Protein AF-A0A520E5E8-F1 (afdb_monomer_lite)

Foldseek 3Di:
DQDDQDDLVVVCVVCVVVVHDDDPVNSVPVSVVSSVVSVVVRVVVVCCVPPPDDDDDDFDWAQDDCVRCVPVPDRIDGDDDDPDDDPQPPHDDDDDD

Sequence (97 aa):
MATIRPDDNAIDTAARHYGITLDQSARLEWPALIDGALGSYDVVDQLYADEATPPTTSREHAVPTANENPLSAWYVTTSIPPTSDGVLTGRRVAIKD

Secondary structure (DSSP, 8-state):
-PPPPPPHHHHHHHHHHTTPPP-HHHHHHHHHHHHHHHHHHHHHHHHIIIIIPPPP-----B---TTT-TTS--S-B--PPPSS-STTTT---PPP-

Structure (mmCIF, N/CA/C/O backbone):
data_AF-A0A520E5E8-F1
#
_entry.id   AF-A0A520E5E8-F1
#
loop_
_atom_site.group_PDB
_atom_site.id
_atom_site.type_symbol
_atom_site.label_atom_id
_atom_site.label_alt_id
_atom_site.label_comp_id
_atom_site.label_asym_id
_atom_site.label_entity_id
_atom_site.label_seq_id
_atom_site.pdbx_PDB_ins_code
_atom_site.Cartn_x
_atom_site.Cartn_y
_atom_site.Cartn_z
_atom_site.occupancy
_atom_site.B_iso_or_equiv
_atom_site.auth_seq_id
_atom_site.auth_comp_id
_atom_site.auth_asym_id
_atom_site.auth_atom_id
_atom_site.pdbx_PDB_model_num
ATOM 1 N N . MET A 1 1 ? 1.344 -5.101 15.639 1.00 70.06 1 MET A N 1
ATOM 2 C CA . MET A 1 1 ? 1.553 -3.631 15.769 1.00 70.06 1 MET A CA 1
ATOM 3 C C . MET A 1 1 ? 0.187 -3.000 16.020 1.00 70.06 1 MET A C 1
ATOM 5 O O . MET A 1 1 ? -0.779 -3.581 15.555 1.00 70.06 1 MET A O 1
ATOM 9 N N . ALA A 1 2 ? 0.071 -1.906 16.780 1.00 90.62 2 ALA A N 1
ATOM 10 C CA . ALA A 1 2 ? -1.242 -1.308 17.050 1.00 90.62 2 ALA A CA 1
ATOM 11 C C . ALA A 1 2 ? -1.644 -0.338 15.927 1.00 90.62 2 ALA A C 1
ATOM 13 O O . ALA A 1 2 ? -0.869 0.558 15.582 1.00 90.62 2 ALA A O 1
ATOM 14 N N . THR A 1 3 ? -2.848 -0.499 15.387 1.00 97.56 3 THR A N 1
ATOM 15 C CA . THR A 1 3 ? -3.478 0.402 14.426 1.00 97.56 3 THR A CA 1
ATOM 16 C C . THR A 1 3 ? -3.653 1.791 15.048 1.00 97.56 3 THR A C 1
ATOM 18 O O . THR A 1 3 ? -3.967 1.937 16.232 1.00 97.56 3 THR A O 1
ATOM 21 N N . ILE A 1 4 ? -3.459 2.849 14.260 1.00 98.25 4 ILE A N 1
ATOM 22 C CA . ILE A 1 4 ? -3.615 4.229 14.741 1.00 98.25 4 ILE A CA 1
ATOM 23 C C . ILE A 1 4 ? -5.084 4.489 15.107 1.00 98.25 4 ILE A C 1
ATOM 25 O O . ILE A 1 4 ? -5.983 4.241 14.305 1.00 98.25 4 ILE A O 1
ATOM 29 N N . ARG A 1 5 ? -5.321 5.020 16.312 1.00 98.25 5 ARG A N 1
ATOM 30 C CA . ARG A 1 5 ? -6.650 5.470 16.755 1.00 98.25 5 ARG A CA 1
ATOM 31 C C . ARG A 1 5 ? -6.915 6.895 16.256 1.00 98.25 5 ARG A C 1
ATOM 33 O O . ARG A 1 5 ? -5.981 7.700 16.234 1.00 98.25 5 ARG A O 1
ATOM 40 N N . PRO A 1 6 ? -8.157 7.228 15.868 1.00 98.44 6 PRO A N 1
ATOM 41 C CA . PRO A 1 6 ? -8.515 8.598 15.533 1.00 98.44 6 PRO A CA 1
ATOM 42 C C . PRO A 1 6 ? -8.520 9.477 16.787 1.00 98.44 6 PRO A C 1
ATOM 44 O O . PRO A 1 6 ? -8.860 9.014 17.875 1.00 98.44 6 PRO A O 1
ATOM 47 N N . ASP A 1 7 ? -8.177 10.751 16.619 1.00 98.31 7 ASP A N 1
ATOM 48 C CA . ASP A 1 7 ? -8.393 11.754 17.660 1.00 98.31 7 ASP A CA 1
ATOM 49 C C . ASP A 1 7 ? -9.861 12.223 17.695 1.00 98.31 7 ASP A C 1
ATOM 51 O O . ASP A 1 7 ? -10.659 11.946 16.792 1.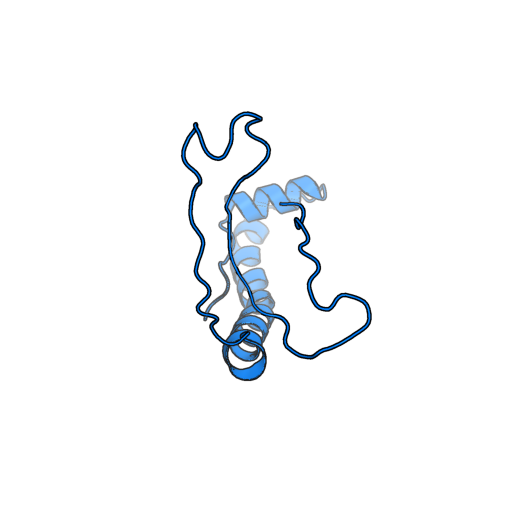00 98.31 7 ASP A O 1
ATOM 55 N N . ASP A 1 8 ? -10.226 12.965 18.740 1.00 98.06 8 ASP A N 1
ATOM 56 C CA . ASP A 1 8 ? -11.600 13.437 18.947 1.00 98.06 8 ASP A CA 1
ATOM 57 C C . ASP A 1 8 ? -12.109 14.326 17.800 1.00 98.06 8 ASP A C 1
ATOM 59 O O . ASP A 1 8 ? -13.298 14.318 17.469 1.00 98.06 8 ASP A O 1
ATOM 63 N N . ASN A 1 9 ? -11.218 15.092 17.162 1.00 98.06 9 ASN A N 1
ATOM 64 C CA . ASN A 1 9 ? -11.580 15.960 16.045 1.00 98.06 9 ASN A CA 1
ATOM 65 C C . ASN A 1 9 ? -11.867 15.145 14.772 1.00 98.06 9 ASN A C 1
ATOM 67 O O . ASN A 1 9 ? -12.783 15.472 14.010 1.00 98.06 9 ASN A O 1
ATOM 71 N N . ALA A 1 10 ? -11.123 14.062 14.550 1.00 98.56 10 ALA A N 1
ATOM 72 C CA . ALA A 1 10 ? -11.373 13.103 13.486 1.00 98.56 10 ALA A CA 1
ATOM 73 C C . ALA A 1 10 ? -12.692 12.349 13.717 1.00 98.56 10 ALA A C 1
ATOM 75 O O . ALA A 1 10 ? -13.475 12.211 12.776 1.00 98.56 10 ALA A O 1
ATOM 76 N N . ILE A 1 11 ? -12.989 11.946 14.959 1.00 98.56 11 ILE A N 1
ATOM 77 C CA . ILE A 1 11 ? -14.276 11.330 15.329 1.00 98.56 11 ILE A CA 1
ATOM 78 C C . ILE A 1 11 ? -15.438 12.300 15.062 1.00 98.56 11 ILE A C 1
ATOM 80 O O . ILE A 1 11 ? -16.423 11.925 14.424 1.00 98.56 11 ILE A O 1
ATOM 84 N N . ASP A 1 12 ? -15.321 13.567 15.469 1.00 98.12 12 ASP A N 1
ATOM 85 C CA . ASP A 1 12 ? -16.348 14.583 15.200 1.00 98.12 12 ASP A CA 1
ATOM 86 C C . ASP A 1 12 ? -16.525 14.860 13.699 1.00 98.12 12 ASP A C 1
ATOM 88 O O . ASP A 1 12 ? -17.645 15.003 13.204 1.00 98.12 12 ASP A O 1
ATOM 92 N N . THR A 1 13 ? -15.423 14.895 12.949 1.00 98.56 13 THR A N 1
ATOM 93 C CA . THR A 1 13 ? -15.457 15.067 11.492 1.00 98.56 13 THR A CA 1
ATOM 94 C C . THR A 1 13 ? -16.147 13.885 10.809 1.00 98.56 13 THR A C 1
ATOM 96 O O . THR A 1 13 ? -16.961 14.097 9.908 1.00 98.56 13 THR A O 1
ATOM 99 N N . ALA A 1 14 ? -15.894 12.656 11.266 1.00 98.69 14 ALA A N 1
ATOM 100 C CA . ALA A 1 14 ? -16.578 11.463 10.778 1.00 98.69 14 ALA A CA 1
ATOM 101 C C . ALA A 1 14 ? -18.080 11.497 11.100 1.00 98.69 14 ALA A C 1
ATOM 103 O O . ALA A 1 14 ? -18.900 11.234 10.223 1.00 98.69 14 ALA A O 1
ATOM 104 N N . ALA A 1 15 ? -18.464 11.894 12.315 1.00 98.62 15 ALA A N 1
ATOM 105 C CA . ALA A 1 15 ? -19.871 12.047 12.675 1.00 98.62 15 ALA A CA 1
ATOM 106 C C . ALA A 1 15 ? -20.581 13.069 11.770 1.00 98.62 15 ALA A C 1
ATOM 108 O O . ALA A 1 15 ? -21.625 12.759 11.191 1.00 98.62 15 ALA A O 1
ATOM 109 N N . ARG A 1 16 ? -19.970 14.243 11.549 1.00 98.38 16 ARG A N 1
ATOM 110 C CA . ARG A 1 16 ? -20.497 15.274 10.637 1.00 98.38 16 ARG A CA 1
ATOM 111 C C . ARG A 1 16 ? -20.622 14.783 9.197 1.00 98.38 16 ARG A C 1
ATOM 113 O O . ARG A 1 16 ? -21.610 15.110 8.545 1.00 98.38 16 ARG A O 1
ATOM 120 N N . HIS A 1 17 ? -19.668 13.986 8.712 1.00 98.50 17 HIS A N 1
ATOM 121 C CA . HIS A 1 17 ? -19.730 13.391 7.373 1.00 98.50 17 HIS A CA 1
ATOM 122 C C . HIS A 1 17 ? -21.000 12.550 7.173 1.00 98.50 17 HIS A C 1
ATOM 124 O O . HIS A 1 17 ? -21.628 12.630 6.120 1.00 98.50 17 HIS A O 1
ATOM 130 N N . TYR A 1 18 ? -21.422 11.816 8.204 1.00 98.44 18 TYR A N 1
ATOM 131 C CA . TYR A 1 18 ? -22.638 11.000 8.176 1.00 98.44 18 TYR A CA 1
ATOM 132 C C . TYR A 1 18 ? -23.894 11.722 8.696 1.00 98.44 18 TYR A C 1
ATOM 134 O O . TYR A 1 18 ? -24.932 11.089 8.877 1.00 98.44 18 TYR A O 1
ATOM 142 N N . GLY A 1 19 ? -23.834 13.036 8.941 1.00 98.25 19 GLY A N 1
ATOM 143 C CA . GLY A 1 19 ? -24.969 13.812 9.454 1.00 98.25 19 GLY A CA 1
ATOM 144 C C . GLY A 1 19 ? -25.345 13.502 10.910 1.00 98.25 19 GLY A C 1
ATOM 145 O O . GLY A 1 19 ? -26.456 13.809 11.338 1.00 98.25 19 GLY A O 1
ATOM 146 N N . ILE A 1 20 ? -24.433 12.903 11.677 1.00 98.56 20 ILE A N 1
ATOM 147 C CA . ILE A 1 20 ? -24.616 12.566 13.090 1.00 98.56 20 ILE A CA 1
ATOM 148 C C . ILE A 1 20 ? -24.105 13.730 13.942 1.00 98.56 20 ILE A C 1
ATOM 150 O O . ILE A 1 20 ? -22.983 14.202 13.767 1.00 98.56 20 ILE A O 1
ATOM 154 N N . THR A 1 21 ? -24.918 14.185 14.895 1.00 97.81 21 THR A N 1
ATOM 155 C CA . THR A 1 21 ? -24.494 15.184 15.885 1.00 97.81 21 THR A CA 1
ATOM 156 C C . THR A 1 21 ? -24.145 14.485 17.189 1.00 97.81 21 THR A C 1
ATOM 158 O O . THR A 1 21 ? -25.000 13.842 17.791 1.00 97.81 21 THR A O 1
ATOM 161 N N . LEU A 1 22 ? -22.890 14.613 17.623 1.00 97.94 22 LEU A N 1
ATOM 162 C CA . LEU A 1 22 ? -22.430 14.069 18.899 1.00 97.94 22 LEU A CA 1
ATOM 163 C C . LEU A 1 22 ? -22.656 15.087 20.015 1.00 97.94 22 LEU A C 1
ATOM 165 O O . LEU A 1 22 ? -22.114 16.200 19.966 1.00 97.94 22 LEU A O 1
ATOM 169 N N . ASP A 1 23 ? -23.428 14.695 21.024 1.00 97.69 23 ASP A N 1
ATOM 170 C CA . ASP A 1 23 ? -23.513 15.426 22.285 1.00 97.69 23 ASP A CA 1
ATOM 171 C C . ASP A 1 23 ? -22.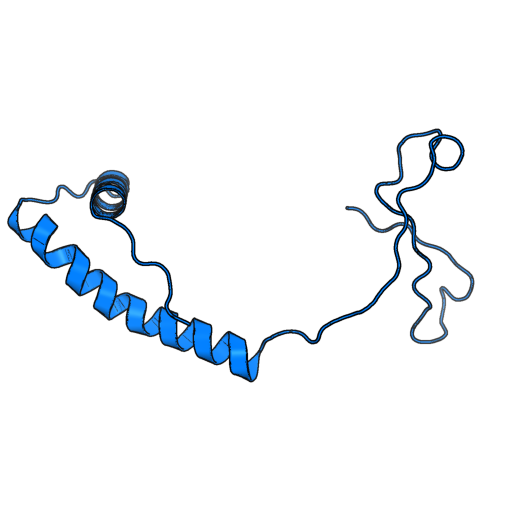247 15.232 23.143 1.00 97.69 23 ASP A C 1
ATOM 173 O O . ASP A 1 23 ? -21.301 14.540 22.759 1.00 97.69 23 ASP A O 1
ATOM 177 N N . GLN A 1 24 ? -22.195 15.897 24.299 1.00 96.56 24 GLN A N 1
ATOM 178 C CA . GLN A 1 24 ? -21.018 15.872 25.167 1.00 96.56 24 GLN A CA 1
ATOM 179 C C . GLN A 1 24 ? -20.720 14.472 25.723 1.00 96.56 24 GLN A C 1
ATOM 181 O O . GLN A 1 24 ? -19.554 14.093 25.775 1.00 96.56 24 GLN A O 1
ATOM 186 N N . SER A 1 25 ? -21.744 13.709 26.117 1.00 97.44 25 SER A N 1
ATOM 187 C CA . SER A 1 25 ? -21.581 12.326 26.589 1.00 97.44 25 SER A CA 1
ATOM 188 C C . SER A 1 25 ? -21.016 11.437 25.490 1.00 97.44 25 SER A C 1
ATOM 190 O O . SER A 1 25 ? -19.995 10.786 25.690 1.00 97.44 25 SER A O 1
ATOM 192 N N . ALA A 1 26 ? -21.606 11.494 24.298 1.00 97.69 26 ALA A N 1
ATOM 193 C CA . ALA A 1 26 ? -21.174 10.719 23.151 1.00 97.69 26 ALA A CA 1
ATOM 194 C C . ALA A 1 26 ? -1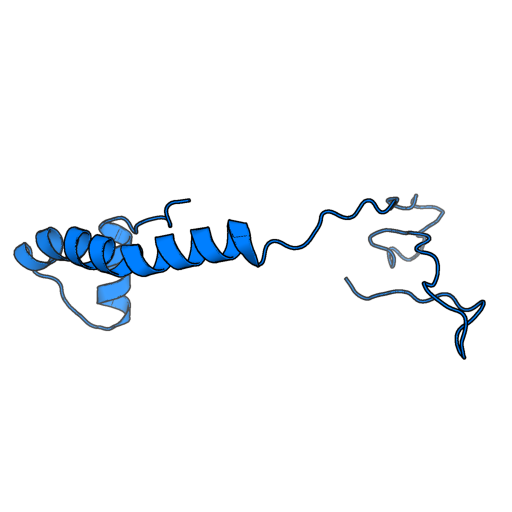9.706 11.014 22.809 1.00 97.69 26 ALA A C 1
ATOM 196 O O . ALA A 1 26 ? -18.926 10.091 22.592 1.00 97.69 26 ALA A O 1
ATOM 197 N N . ARG A 1 27 ? -19.290 12.288 22.820 1.00 97.50 27 ARG A N 1
ATOM 198 C CA . ARG A 1 27 ? -17.888 12.680 22.570 1.00 97.50 27 ARG A CA 1
ATOM 199 C C . ARG A 1 27 ? -16.896 12.066 23.557 1.00 97.50 27 ARG A C 1
ATOM 201 O O . ARG A 1 27 ? -15.754 11.854 23.178 1.00 97.50 27 ARG A O 1
ATOM 208 N N . LEU A 1 28 ? -17.318 11.787 24.789 1.00 97.38 28 LEU A N 1
ATOM 209 C CA . LEU A 1 28 ? -16.480 11.140 25.800 1.00 97.38 28 LEU A CA 1
ATOM 210 C C . LEU A 1 28 ? -16.482 9.608 25.674 1.00 97.38 28 LEU A C 1
ATOM 212 O O . LEU A 1 28 ? -15.497 8.969 26.030 1.00 97.38 28 LEU A O 1
ATOM 216 N N . GLU A 1 29 ? -17.567 9.017 25.171 1.00 98.38 29 GLU A N 1
ATOM 217 C CA . GLU A 1 29 ? -17.739 7.560 25.079 1.00 98.38 29 GLU A CA 1
ATOM 218 C C . GLU A 1 29 ? -17.184 6.963 23.779 1.00 98.38 29 GLU A C 1
ATOM 220 O O . GLU A 1 29 ? -16.537 5.911 23.799 1.00 98.38 29 GLU A O 1
ATOM 225 N N . TRP A 1 30 ? -17.403 7.632 22.642 1.00 98.31 30 TRP A N 1
ATOM 226 C CA . TRP A 1 30 ? -16.998 7.141 21.322 1.00 98.31 30 TRP A CA 1
ATOM 227 C C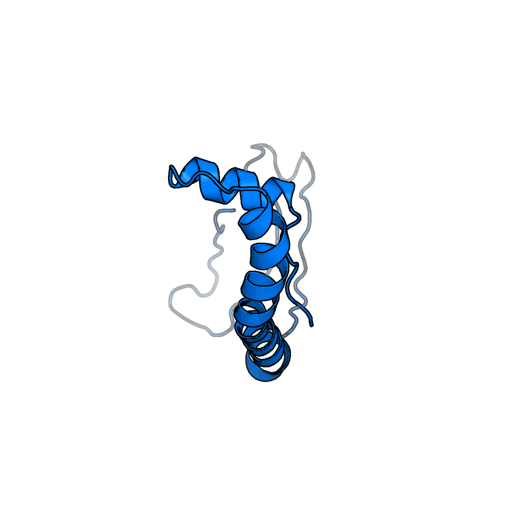 . TRP A 1 30 ? -15.511 6.783 21.199 1.00 98.31 30 TRP A C 1
ATOM 229 O O . TRP A 1 30 ? -15.240 5.755 20.575 1.00 98.31 30 TRP A O 1
ATOM 239 N N . PRO A 1 31 ? -14.551 7.525 21.789 1.00 98.44 31 PRO A N 1
ATOM 240 C CA . PRO A 1 31 ? -13.140 7.152 21.721 1.00 98.44 31 PRO A CA 1
ATOM 241 C C . PRO A 1 31 ? -12.869 5.732 22.237 1.00 98.44 31 PRO A C 1
ATOM 243 O O . PRO A 1 31 ? -12.180 4.960 21.573 1.00 98.44 31 PRO A O 1
ATOM 246 N N . ALA A 1 32 ? -13.467 5.346 23.369 1.00 98.44 32 ALA A N 1
ATOM 247 C CA . ALA A 1 32 ? -13.278 4.017 23.952 1.00 98.44 32 ALA A CA 1
ATOM 248 C C . ALA A 1 32 ? -13.991 2.914 23.149 1.00 98.44 32 ALA A C 1
ATOM 250 O O . ALA A 1 32 ? -13.462 1.815 22.988 1.00 98.44 32 ALA A O 1
ATOM 251 N N . LEU A 1 33 ? -15.180 3.204 22.611 1.00 98.62 33 LEU A N 1
ATOM 252 C CA . LEU A 1 33 ? -15.913 2.256 21.763 1.00 98.62 33 LEU A CA 1
ATOM 253 C C . LEU A 1 33 ? -15.161 1.971 20.456 1.00 98.62 33 LEU A C 1
ATOM 255 O O . LEU A 1 33 ? -15.064 0.820 20.027 1.00 98.62 33 LEU A O 1
ATOM 259 N N . ILE A 1 34 ? -14.615 3.019 19.837 1.00 98.50 34 ILE A N 1
ATOM 260 C CA . ILE A 1 34 ? -13.832 2.912 18.605 1.00 98.50 34 ILE A CA 1
ATOM 261 C C . ILE A 1 34 ? -12.508 2.200 18.877 1.00 98.50 34 ILE A C 1
ATOM 263 O O . ILE A 1 34 ? -12.129 1.337 18.092 1.00 98.50 34 ILE A O 1
ATOM 267 N N . ASP A 1 35 ? -11.838 2.494 19.993 1.00 98.38 35 ASP A N 1
ATOM 268 C CA . ASP A 1 35 ? -10.633 1.769 20.407 1.00 98.38 35 ASP A CA 1
ATOM 269 C C . ASP A 1 35 ? -10.882 0.257 20.530 1.00 98.38 35 ASP A C 1
ATOM 271 O O . ASP A 1 35 ? -10.154 -0.542 19.939 1.00 98.38 35 ASP A O 1
ATOM 275 N N . GLY A 1 36 ? -11.968 -0.140 21.202 1.00 98.25 36 GLY A N 1
ATOM 276 C CA . GLY A 1 36 ? -12.355 -1.546 21.322 1.00 98.25 36 GLY A CA 1
ATOM 277 C C . GLY A 1 36 ? -12.634 -2.211 19.970 1.00 98.25 36 GLY A C 1
ATOM 278 O O . GLY A 1 36 ? -12.204 -3.341 19.732 1.00 98.25 36 GLY A O 1
ATOM 279 N N . ALA A 1 37 ? -13.305 -1.508 19.052 1.00 98.56 37 ALA A N 1
ATOM 280 C CA . ALA A 1 37 ? -13.544 -2.007 17.698 1.00 98.56 37 ALA A CA 1
ATOM 281 C C . ALA A 1 37 ? -12.238 -2.157 16.892 1.00 98.56 37 ALA A C 1
ATOM 283 O O . ALA A 1 37 ? -12.033 -3.172 16.219 1.00 98.56 37 ALA A O 1
ATOM 284 N N . LEU A 1 38 ? -11.327 -1.184 16.999 1.00 98.62 38 LEU A N 1
ATOM 285 C CA . LEU A 1 38 ? -10.009 -1.217 16.358 1.00 98.62 38 LEU A CA 1
ATOM 286 C C . LEU A 1 38 ? -9.080 -2.285 16.948 1.00 98.62 38 LEU A C 1
ATOM 288 O O . LEU A 1 38 ? -8.122 -2.671 16.286 1.00 98.62 38 LEU A O 1
ATOM 292 N N . GLY A 1 39 ? -9.416 -2.882 18.094 1.00 98.44 39 GLY A N 1
ATOM 293 C CA . GLY A 1 39 ? -8.762 -4.104 18.564 1.00 98.44 39 GLY A CA 1
ATOM 294 C C . GLY A 1 39 ? -8.816 -5.252 17.542 1.00 98.44 39 GLY A C 1
ATOM 295 O O . GLY A 1 39 ? -7.873 -6.031 17.438 1.00 98.44 39 GLY A O 1
ATOM 296 N N . SER A 1 40 ? -9.868 -5.337 16.715 1.00 98.44 40 SER A N 1
ATOM 297 C CA . SER A 1 40 ? -9.900 -6.310 15.607 1.00 98.44 40 SER A CA 1
ATOM 298 C C . SER A 1 40 ? -8.950 -5.933 14.464 1.00 98.44 40 SER A C 1
ATOM 300 O O . SER A 1 40 ? -8.425 -6.817 13.791 1.00 98.44 40 SER A O 1
ATOM 302 N N . TYR A 1 41 ? -8.700 -4.639 14.254 1.00 98.56 41 TYR A N 1
ATOM 303 C CA . TYR A 1 41 ? -7.743 -4.153 13.257 1.00 98.56 41 TYR A CA 1
ATOM 304 C C . TYR A 1 41 ? -6.306 -4.431 13.706 1.00 98.56 41 TYR A C 1
ATOM 306 O O . TYR A 1 41 ? -5.518 -4.908 12.897 1.00 98.56 41 TYR A O 1
ATOM 314 N N . ASP A 1 42 ? -6.004 -4.287 15.002 1.00 98.50 42 ASP A N 1
ATOM 315 C CA . ASP A 1 42 ? -4.704 -4.672 15.570 1.00 98.50 42 ASP A CA 1
ATOM 316 C C . ASP A 1 42 ? -4.376 -6.150 15.308 1.00 98.50 42 ASP A C 1
ATOM 318 O O . ASP A 1 42 ? -3.239 -6.506 14.988 1.00 98.50 42 ASP A O 1
ATOM 322 N N . VAL A 1 43 ? -5.380 -7.027 15.438 1.00 98.38 43 VAL A N 1
ATOM 323 C CA . VAL A 1 43 ? -5.230 -8.461 15.153 1.00 98.38 43 VAL A CA 1
ATOM 324 C C . VAL A 1 43 ? -4.934 -8.686 13.674 1.00 98.38 43 VAL A C 1
ATOM 326 O O . VAL A 1 43 ? -4.041 -9.466 13.351 1.00 98.38 43 VAL A O 1
ATOM 329 N N . VAL A 1 44 ? -5.645 -8.003 12.774 1.00 98.38 44 VAL A N 1
ATOM 330 C CA . VAL A 1 44 ? -5.386 -8.097 11.330 1.00 98.38 44 VAL A CA 1
ATOM 331 C C . VAL A 1 44 ? -3.987 -7.579 10.986 1.00 98.38 44 VAL A C 1
ATOM 333 O O . VAL A 1 44 ? -3.280 -8.253 10.241 1.00 98.38 44 VAL A O 1
ATOM 336 N N . ASP A 1 45 ? -3.555 -6.452 11.559 1.00 98.31 45 ASP A N 1
ATOM 337 C CA . ASP A 1 45 ? -2.204 -5.905 11.370 1.00 98.31 45 ASP A CA 1
ATOM 338 C C . ASP A 1 45 ? -1.132 -6.914 11.804 1.00 98.31 45 ASP A C 1
ATOM 340 O O . ASP A 1 45 ? -0.121 -7.089 11.121 1.00 98.31 45 ASP A O 1
ATOM 344 N N . GLN A 1 46 ? -1.351 -7.608 12.925 1.00 98.19 46 GLN A N 1
ATOM 345 C CA . GLN A 1 46 ? -0.425 -8.631 13.408 1.00 98.19 46 GLN A CA 1
ATOM 346 C C . GLN A 1 46 ? -0.418 -9.877 12.514 1.00 98.19 46 GLN A C 1
ATOM 348 O O . GLN A 1 46 ? 0.652 -10.330 12.119 1.00 98.19 46 GLN A O 1
ATOM 353 N N . LEU A 1 47 ? -1.592 -10.391 12.136 1.00 98.31 47 LEU A N 1
ATOM 354 C CA . LEU A 1 47 ? -1.698 -11.534 11.224 1.00 98.31 47 LEU A CA 1
ATOM 355 C C . LEU A 1 47 ? -1.056 -11.234 9.870 1.00 98.31 47 LEU A C 1
ATOM 357 O O . LEU A 1 47 ? -0.380 -12.088 9.308 1.00 98.31 47 LEU A O 1
ATOM 361 N N . TYR A 1 48 ? -1.233 -10.023 9.344 1.00 98.38 48 TYR A N 1
ATOM 362 C CA . TYR A 1 48 ? -0.583 -9.631 8.102 1.00 98.38 48 TYR A CA 1
ATOM 363 C C . TYR A 1 48 ? 0.940 -9.615 8.254 1.00 98.38 48 TYR A C 1
ATOM 365 O O . TYR A 1 48 ? 1.641 -10.169 7.408 1.00 98.38 48 TYR A O 1
ATOM 373 N N . ALA A 1 49 ? 1.444 -9.023 9.343 1.00 97.56 49 ALA A N 1
ATOM 374 C CA . ALA A 1 49 ? 2.874 -8.961 9.619 1.00 97.56 49 ALA A CA 1
ATOM 375 C C . ALA A 1 49 ? 3.509 -10.361 9.686 1.00 97.56 49 ALA A C 1
ATOM 377 O O . ALA A 1 49 ? 4.563 -10.578 9.083 1.00 97.56 49 ALA A O 1
ATOM 378 N N . ASP A 1 50 ? 2.846 -11.299 10.360 1.00 97.69 50 ASP A N 1
ATOM 379 C CA . ASP A 1 50 ? 3.387 -12.634 10.621 1.00 97.69 50 ASP A CA 1
ATOM 380 C C . ASP A 1 50 ? 3.194 -13.597 9.440 1.00 97.69 50 ASP A C 1
ATOM 382 O O . ASP A 1 50 ? 4.103 -14.356 9.107 1.00 97.69 50 ASP A O 1
ATOM 386 N N . GLU A 1 51 ? 2.036 -13.552 8.779 1.00 98.00 51 GLU A N 1
ATOM 387 C CA . GLU A 1 51 ? 1.615 -14.600 7.838 1.00 98.00 51 GLU A CA 1
ATOM 388 C C . GLU A 1 51 ? 1.619 -14.152 6.370 1.00 98.00 51 GLU A C 1
ATOM 390 O O . GLU A 1 51 ? 1.669 -14.986 5.465 1.00 98.00 51 GLU A O 1
ATOM 395 N N . ALA A 1 52 ? 1.539 -12.844 6.103 1.00 97.81 52 ALA A N 1
ATOM 396 C CA . ALA A 1 52 ? 1.303 -12.320 4.754 1.00 97.81 52 ALA A CA 1
ATOM 397 C C . ALA A 1 52 ? 2.280 -11.218 4.313 1.00 97.81 52 ALA A C 1
ATOM 399 O O . ALA A 1 52 ? 2.112 -10.656 3.227 1.00 97.81 52 ALA A O 1
ATOM 400 N N . THR A 1 53 ? 3.318 -10.918 5.099 1.00 98.00 53 THR A N 1
ATOM 401 C CA . THR A 1 53 ? 4.349 -9.957 4.690 1.00 98.00 53 THR A CA 1
ATOM 402 C C . THR A 1 53 ? 5.087 -10.479 3.452 1.00 98.00 53 THR A C 1
ATOM 404 O O . THR A 1 53 ? 5.696 -11.553 3.510 1.00 98.00 53 THR A O 1
ATOM 407 N N . PRO A 1 54 ? 5.083 -9.745 2.321 1.00 97.31 54 PRO A N 1
ATOM 408 C CA . PRO A 1 54 ? 5.801 -10.179 1.132 1.00 97.31 54 PRO A CA 1
ATOM 409 C C . PRO A 1 54 ? 7.313 -10.218 1.405 1.00 97.31 54 PRO A C 1
ATOM 411 O O . PRO A 1 54 ? 7.839 -9.354 2.113 1.00 97.31 54 PRO A O 1
ATOM 414 N N . PRO A 1 55 ? 8.047 -11.187 0.831 1.00 97.19 55 PRO A N 1
ATOM 415 C CA . PRO A 1 55 ? 9.485 -11.274 1.027 1.00 97.19 55 PRO A CA 1
ATOM 416 C C . PRO A 1 55 ? 10.194 -10.051 0.439 1.00 97.19 55 PRO A C 1
ATOM 418 O O . PRO A 1 55 ? 9.787 -9.492 -0.584 1.00 97.19 55 PRO A O 1
ATOM 421 N N . THR A 1 56 ? 11.312 -9.666 1.056 1.00 96.94 56 THR A N 1
ATOM 422 C CA . THR A 1 56 ? 12.171 -8.612 0.506 1.00 96.94 56 THR A CA 1
ATOM 423 C C . THR A 1 56 ? 12.717 -9.006 -0.869 1.00 96.94 56 THR A C 1
ATOM 425 O O . THR A 1 56 ? 12.976 -10.178 -1.145 1.00 96.94 56 THR A O 1
ATOM 428 N N . THR A 1 57 ? 12.905 -8.018 -1.742 1.00 97.44 57 THR A N 1
ATOM 429 C CA . THR A 1 57 ? 13.490 -8.203 -3.072 1.00 97.44 57 THR A CA 1
ATOM 430 C C . THR A 1 57 ? 14.613 -7.197 -3.274 1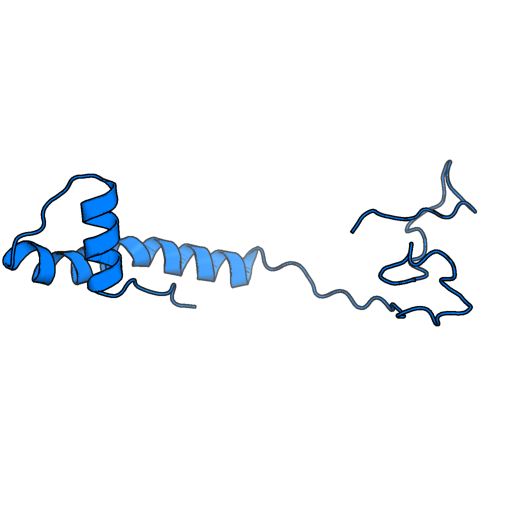.00 97.44 57 THR A C 1
ATOM 432 O O . THR A 1 57 ? 14.417 -5.999 -3.090 1.00 97.44 57 THR A O 1
ATOM 435 N N . SER A 1 58 ? 15.776 -7.679 -3.710 1.00 97.00 58 SER A N 1
ATOM 436 C CA . SER A 1 58 ? 16.894 -6.829 -4.120 1.00 97.00 58 SER A CA 1
ATOM 437 C C . SER A 1 58 ? 16.982 -6.803 -5.644 1.00 97.00 58 SER A C 1
ATOM 439 O O . SER A 1 58 ? 17.269 -7.823 -6.271 1.00 97.00 58 SER A O 1
ATOM 441 N N . ARG A 1 59 ? 16.680 -5.648 -6.246 1.00 97.81 59 ARG A N 1
ATOM 442 C CA . ARG A 1 59 ? 16.776 -5.401 -7.690 1.00 97.81 59 ARG A CA 1
ATOM 443 C C . ARG A 1 59 ? 17.405 -4.040 -7.928 1.00 97.81 59 ARG A C 1
ATOM 445 O O . ARG A 1 59 ? 16.981 -3.043 -7.349 1.00 97.81 59 ARG A O 1
ATOM 452 N N . GLU A 1 60 ? 18.394 -4.014 -8.805 1.00 98.38 60 GLU A N 1
ATOM 453 C CA . GLU A 1 60 ? 19.073 -2.784 -9.187 1.00 98.38 60 GLU A CA 1
ATOM 454 C C . GLU A 1 60 ? 18.197 -1.939 -10.114 1.00 98.38 60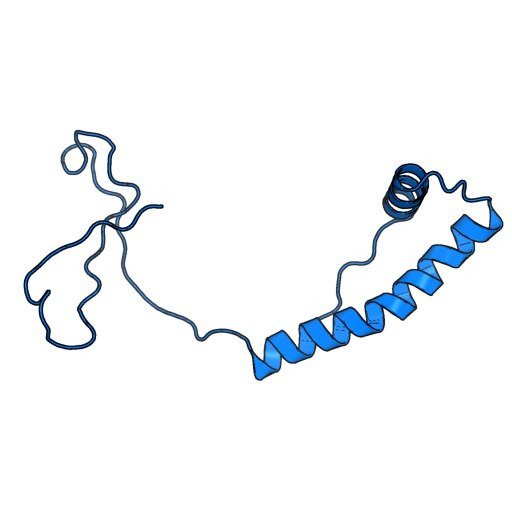 GLU A C 1
ATOM 456 O O . GLU A 1 60 ? 17.482 -2.447 -10.984 1.00 98.38 60 GLU A O 1
ATOM 461 N N . HIS A 1 61 ? 18.284 -0.628 -9.939 1.00 98.50 61 HIS A N 1
ATOM 462 C CA . HIS A 1 61 ? 17.749 0.359 -10.860 1.00 98.50 61 HIS A CA 1
ATOM 463 C C . HIS A 1 61 ? 18.709 1.549 -10.918 1.00 98.50 61 HIS A C 1
ATOM 465 O O . HIS A 1 61 ? 19.474 1.784 -9.981 1.00 98.50 61 HIS A O 1
ATOM 471 N N . ALA A 1 62 ? 18.657 2.303 -12.010 1.00 98.38 62 ALA A N 1
ATOM 472 C CA . ALA A 1 62 ? 19.410 3.537 -12.171 1.00 98.38 62 ALA A CA 1
ATOM 473 C C . ALA A 1 62 ? 18.494 4.652 -12.674 1.00 98.38 62 ALA A C 1
ATOM 475 O O . ALA A 1 62 ? 17.600 4.421 -13.490 1.00 98.38 62 ALA A O 1
ATOM 476 N N . VAL A 1 63 ? 18.741 5.873 -12.206 1.00 98.50 63 VAL A N 1
ATOM 477 C CA . VAL A 1 63 ? 18.174 7.070 -12.831 1.00 98.50 63 VAL A CA 1
ATOM 478 C C . VAL A 1 63 ? 19.052 7.387 -14.045 1.00 98.50 63 VAL A C 1
ATOM 480 O O . VAL A 1 63 ? 20.243 7.651 -13.858 1.00 98.50 63 VAL A O 1
ATOM 483 N N . PRO A 1 64 ? 18.525 7.319 -15.280 1.00 97.94 64 PRO A N 1
ATOM 484 C CA . PRO A 1 64 ? 19.332 7.533 -16.473 1.00 97.94 64 PRO A CA 1
ATOM 485 C C . PRO A 1 64 ? 19.819 8.980 -16.552 1.00 97.94 64 PRO A C 1
ATOM 487 O O . PRO A 1 64 ? 19.122 9.918 -16.156 1.00 97.94 64 PRO A O 1
ATOM 490 N N . THR A 1 65 ? 21.009 9.175 -17.113 1.00 98.25 65 THR A N 1
ATOM 491 C CA . THR A 1 65 ? 21.507 10.523 -17.405 1.00 98.25 65 THR A CA 1
ATOM 492 C C . THR A 1 65 ? 20.655 11.194 -18.488 1.00 98.25 65 THR A C 1
ATOM 494 O O . THR A 1 65 ? 19.957 10.531 -19.256 1.00 98.25 65 THR A O 1
ATOM 497 N N . ALA A 1 66 ? 20.745 12.521 -18.620 1.00 97.62 66 ALA A N 1
ATOM 498 C CA . ALA A 1 66 ? 20.027 13.251 -19.672 1.00 97.62 66 ALA A CA 1
ATOM 499 C C . ALA A 1 66 ? 20.359 12.738 -21.090 1.00 97.62 66 ALA A C 1
ATOM 501 O O . ALA A 1 66 ? 19.486 12.693 -21.953 1.00 97.62 66 ALA A O 1
ATOM 502 N N . ASN A 1 67 ? 21.602 12.293 -21.313 1.00 97.56 67 ASN A N 1
ATOM 503 C CA . ASN A 1 67 ? 22.028 11.718 -22.590 1.00 97.56 67 ASN A CA 1
ATOM 504 C C . ASN A 1 67 ? 21.376 10.353 -22.864 1.00 97.56 67 ASN A C 1
ATOM 506 O O . ASN A 1 67 ? 21.096 10.023 -24.013 1.00 97.56 67 ASN A O 1
ATOM 510 N N . GLU A 1 68 ? 21.129 9.560 -21.821 1.00 97.56 68 GLU A N 1
ATOM 511 C CA . GLU A 1 68 ? 20.487 8.242 -21.910 1.00 97.56 68 GLU A CA 1
ATOM 512 C C . GLU A 1 68 ? 18.953 8.331 -21.908 1.00 97.56 68 GLU A C 1
ATOM 514 O O . GLU A 1 68 ? 18.275 7.383 -22.308 1.00 97.56 68 GLU A O 1
ATOM 519 N N . ASN A 1 69 ? 18.397 9.473 -21.499 1.00 98.12 69 ASN A N 1
ATOM 520 C CA . ASN A 1 69 ? 16.963 9.747 -21.462 1.00 98.12 69 ASN A CA 1
ATOM 521 C C . ASN A 1 69 ? 16.595 11.049 -22.200 1.00 98.12 69 ASN A C 1
ATOM 523 O O . ASN A 1 69 ? 15.993 11.948 -21.612 1.00 98.12 69 ASN A O 1
ATOM 527 N N . PRO A 1 70 ? 16.912 11.167 -23.502 1.00 97.81 70 PRO A N 1
ATOM 528 C CA . PRO A 1 70 ? 16.742 12.416 -24.249 1.00 97.81 70 PRO A CA 1
ATOM 529 C C . PRO A 1 70 ? 15.277 12.841 -24.412 1.00 97.81 70 PRO A C 1
ATOM 531 O O . PRO A 1 70 ? 14.995 14.003 -24.683 1.00 97.81 70 PRO A O 1
ATOM 534 N N . LEU A 1 71 ? 14.341 11.897 -24.270 1.00 98.25 71 LEU A N 1
ATOM 535 C CA . LEU A 1 71 ? 12.902 12.146 -24.360 1.00 98.25 71 LEU A CA 1
ATOM 536 C C . LEU A 1 71 ? 12.244 12.335 -22.989 1.00 98.25 71 LEU A C 1
ATOM 538 O O . LEU A 1 71 ? 11.027 12.494 -22.932 1.00 98.25 71 LEU A O 1
ATOM 542 N N . SER A 1 72 ? 13.012 12.248 -21.897 1.00 97.81 72 SER A N 1
ATOM 543 C CA . SER A 1 72 ? 12.482 12.189 -20.529 1.00 97.81 72 SER A CA 1
ATOM 544 C C . SER A 1 72 ? 11.375 11.136 -20.359 1.00 97.81 72 SER A C 1
ATOM 546 O O . SER A 1 72 ? 10.438 11.320 -19.589 1.00 97.81 72 SER A O 1
ATOM 548 N N . ALA A 1 73 ? 11.463 10.038 -21.117 1.00 98.12 73 ALA A N 1
ATOM 549 C CA . ALA A 1 73 ? 10.456 8.980 -21.155 1.00 98.12 73 ALA A CA 1
ATOM 550 C C . ALA A 1 73 ? 10.686 7.912 -20.076 1.00 98.12 73 ALA A C 1
ATOM 552 O O . ALA A 1 73 ? 9.754 7.206 -19.699 1.00 98.12 73 ALA A O 1
ATOM 553 N N . TRP A 1 74 ? 11.922 7.775 -19.592 1.00 98.31 74 TRP A N 1
ATOM 554 C CA . TRP A 1 74 ? 12.269 6.851 -18.515 1.00 98.31 74 TRP A CA 1
ATOM 555 C C . TRP A 1 74 ? 12.178 7.530 -17.152 1.00 98.31 74 TRP A C 1
ATOM 557 O O . TRP A 1 74 ? 12.750 8.604 -16.969 1.00 98.31 74 TRP A O 1
ATOM 567 N N . TYR A 1 75 ? 11.536 6.863 -16.190 1.00 98.50 75 TYR A N 1
ATOM 568 C CA . TYR A 1 75 ? 11.680 7.196 -14.773 1.00 98.50 75 TYR A CA 1
ATOM 569 C C . TYR A 1 75 ? 12.962 6.569 -14.208 1.00 98.50 75 TYR A C 1
ATOM 571 O O . TYR A 1 75 ? 13.878 7.272 -13.785 1.00 98.50 75 TYR A O 1
ATOM 579 N N . VAL A 1 76 ? 13.068 5.242 -14.312 1.00 98.69 76 VAL A N 1
ATOM 580 C CA . VAL A 1 76 ? 14.274 4.468 -13.997 1.00 98.69 76 VAL A CA 1
ATOM 581 C C . VAL A 1 76 ? 14.543 3.442 -15.094 1.00 98.69 76 VAL A C 1
ATOM 583 O O . VAL A 1 76 ? 13.630 3.009 -15.801 1.00 98.69 76 VAL A O 1
ATOM 586 N N . THR A 1 77 ? 15.798 3.033 -15.236 1.00 98.56 77 THR A N 1
ATOM 587 C CA . THR A 1 77 ? 16.200 1.897 -16.069 1.00 98.56 77 THR A CA 1
ATOM 588 C C . THR A 1 77 ? 16.638 0.730 -15.187 1.00 98.56 77 THR A C 1
ATOM 590 O O . THR A 1 77 ? 17.075 0.907 -14.049 1.00 98.56 77 THR A O 1
ATOM 593 N N . THR A 1 78 ? 16.482 -0.493 -15.690 1.00 98.62 78 THR A N 1
ATOM 594 C CA . THR A 1 78 ? 16.857 -1.723 -14.982 1.00 98.62 78 THR A CA 1
ATOM 595 C C . THR A 1 78 ? 17.192 -2.833 -15.980 1.00 98.62 78 THR A C 1
ATOM 597 O O . THR A 1 78 ? 16.962 -2.699 -17.184 1.00 98.62 78 THR A O 1
ATOM 600 N N . SER A 1 79 ? 17.718 -3.943 -15.471 1.00 98.31 79 SER A N 1
ATOM 601 C CA . SER A 1 79 ? 17.975 -5.170 -16.221 1.00 98.31 79 SER A CA 1
ATOM 602 C C . SER A 1 79 ? 17.530 -6.389 -15.410 1.00 98.31 79 SER A C 1
ATOM 604 O O . SER A 1 79 ? 18.346 -7.211 -14.996 1.00 98.31 79 SER A O 1
ATOM 606 N N . ILE A 1 80 ? 16.223 -6.505 -15.165 1.00 98.31 80 ILE A N 1
ATOM 607 C CA . ILE A 1 80 ? 15.643 -7.673 -14.488 1.00 98.31 80 ILE A CA 1
ATOM 608 C C . ILE A 1 80 ? 15.657 -8.863 -15.469 1.00 98.31 80 ILE A C 1
ATOM 610 O O . ILE A 1 80 ? 15.009 -8.775 -16.516 1.00 98.31 80 ILE A O 1
ATOM 614 N N . PRO A 1 81 ? 16.375 -9.965 -15.173 1.00 97.75 81 PRO A N 1
ATOM 615 C CA . PRO A 1 81 ? 16.442 -11.113 -16.072 1.00 97.75 81 PRO A CA 1
ATOM 616 C C . PRO A 1 81 ? 15.111 -11.884 -16.099 1.00 97.75 81 PRO A C 1
ATOM 618 O O . PRO A 1 81 ? 14.360 -11.854 -15.118 1.00 97.75 81 PRO A O 1
ATOM 621 N N . PRO A 1 82 ? 14.810 -12.606 -17.194 1.00 97.75 82 PRO A N 1
ATOM 622 C CA . PRO A 1 82 ? 13.661 -13.501 -17.228 1.00 97.75 82 PRO A CA 1
ATOM 623 C C . PRO A 1 82 ? 13.837 -14.634 -16.208 1.00 97.75 82 PRO A C 1
ATOM 625 O O . PRO A 1 82 ? 14.948 -15.090 -15.949 1.00 97.75 82 PRO A O 1
ATOM 628 N N . THR A 1 83 ? 12.731 -15.123 -15.652 1.00 98.12 83 THR A N 1
ATOM 629 C CA . THR A 1 83 ? 12.742 -16.298 -14.765 1.00 98.12 83 THR A CA 1
ATOM 630 C C . THR A 1 83 ? 12.779 -17.616 -15.539 1.00 98.12 83 THR A C 1
ATOM 632 O O . THR A 1 83 ? 13.083 -18.660 -14.968 1.00 98.12 83 THR A O 1
ATOM 635 N N . SER A 1 84 ? 12.432 -17.596 -16.827 1.00 97.81 84 SER A N 1
ATOM 636 C CA . SER A 1 84 ? 12.400 -18.753 -17.724 1.00 97.81 84 SER A CA 1
ATOM 637 C C . SER A 1 84 ? 12.425 -18.295 -19.184 1.00 97.81 84 SER A C 1
ATOM 639 O O . SER A 1 84 ? 12.041 -17.163 -19.487 1.00 97.81 84 SER A O 1
ATOM 641 N N . ASP A 1 85 ? 12.832 -19.184 -20.088 1.00 98.06 85 ASP A N 1
ATOM 642 C CA . ASP A 1 85 ? 12.714 -18.961 -21.530 1.00 98.06 85 ASP A CA 1
ATOM 643 C C . ASP A 1 85 ? 11.264 -19.065 -22.025 1.00 98.06 85 ASP A C 1
ATOM 645 O O . ASP A 1 85 ? 10.421 -19.734 -21.423 1.00 98.06 85 ASP A O 1
ATOM 649 N N . GLY A 1 86 ? 10.965 -18.415 -23.153 1.00 97.44 86 GLY A N 1
ATOM 650 C CA . GLY A 1 86 ? 9.648 -18.470 -23.779 1.00 97.44 86 GLY A CA 1
ATOM 651 C C . GLY A 1 86 ? 9.530 -17.611 -25.035 1.00 97.44 86 GLY A C 1
ATOM 652 O O . GLY A 1 86 ? 10.515 -17.182 -25.630 1.00 97.44 86 GLY A O 1
ATOM 653 N N . VAL A 1 87 ? 8.293 -17.308 -25.436 1.00 98.44 87 VAL A N 1
ATOM 654 C CA . VAL A 1 87 ? 7.995 -16.559 -26.677 1.00 98.44 87 VAL A CA 1
ATOM 655 C C . VAL A 1 87 ? 8.555 -15.127 -26.702 1.00 98.44 87 VAL A C 1
ATOM 657 O O . VAL A 1 87 ? 8.583 -14.496 -27.757 1.00 98.44 87 VAL A O 1
ATOM 660 N N . LEU A 1 88 ? 9.011 -14.612 -25.555 1.00 98.38 88 LEU A N 1
ATOM 661 C CA . LEU A 1 88 ? 9.620 -13.287 -25.402 1.00 98.38 88 LEU A CA 1
ATOM 662 C C . LEU A 1 88 ? 11.132 -13.334 -25.134 1.00 98.38 88 LEU A C 1
ATOM 664 O O . LEU A 1 88 ? 11.722 -12.288 -24.858 1.00 98.38 88 LEU A O 1
ATOM 668 N N . THR A 1 89 ? 11.777 -14.503 -25.217 1.00 98.19 89 THR A N 1
ATOM 669 C CA . THR A 1 89 ? 13.231 -14.608 -25.033 1.00 98.19 89 THR A CA 1
ATOM 670 C C . THR A 1 89 ? 13.962 -13.631 -25.965 1.00 98.19 89 THR A C 1
ATOM 672 O O . THR A 1 89 ? 13.655 -13.512 -27.154 1.00 98.19 89 THR A O 1
ATOM 675 N N . GLY A 1 90 ? 14.906 -12.872 -25.399 1.00 97.75 90 GLY A N 1
ATOM 676 C CA . GLY A 1 90 ? 15.689 -11.853 -26.108 1.00 97.75 90 GLY A CA 1
ATOM 677 C C . GLY A 1 90 ? 14.967 -10.521 -26.355 1.00 97.75 90 GLY A C 1
ATOM 678 O O . GLY A 1 90 ? 15.548 -9.613 -26.951 1.00 97.75 90 GLY A O 1
ATOM 679 N N . ARG A 1 91 ? 13.713 -10.364 -25.913 1.00 98.56 91 ARG A N 1
ATOM 680 C CA . ARG A 1 91 ? 12.963 -9.106 -26.035 1.00 98.56 91 ARG A CA 1
ATOM 681 C C . ARG A 1 91 ? 13.099 -8.280 -24.757 1.00 98.56 91 ARG A C 1
ATOM 683 O O . ARG A 1 91 ? 13.182 -8.819 -23.660 1.00 98.56 91 ARG A O 1
ATOM 690 N N . ARG A 1 92 ? 13.098 -6.953 -24.907 1.00 98.50 92 ARG A N 1
ATOM 691 C CA . ARG A 1 92 ? 13.039 -5.995 -23.792 1.00 98.50 92 ARG A CA 1
ATOM 692 C C . ARG A 1 92 ? 11.668 -5.335 -23.757 1.00 98.50 92 ARG A C 1
ATOM 694 O O . ARG A 1 92 ? 11.061 -5.142 -24.809 1.00 98.50 92 ARG A O 1
ATOM 701 N N . VAL A 1 93 ? 11.217 -4.962 -22.566 1.00 98.31 93 VAL A N 1
ATOM 702 C CA . VAL A 1 93 ? 9.923 -4.315 -22.339 1.00 98.31 93 VAL A CA 1
ATOM 703 C C . VAL A 1 93 ? 10.085 -3.166 -21.347 1.00 98.31 93 VAL A C 1
ATOM 705 O O . VAL A 1 93 ? 10.845 -3.281 -20.388 1.00 98.31 93 VAL A O 1
ATOM 708 N N . ALA A 1 94 ? 9.391 -2.057 -21.598 1.00 98.50 94 ALA A N 1
ATOM 709 C CA . ALA A 1 94 ? 9.207 -0.987 -20.624 1.00 98.50 94 ALA A CA 1
ATOM 710 C C . ALA A 1 94 ? 7.905 -1.249 -19.859 1.00 98.50 94 ALA A C 1
ATOM 712 O O . ALA A 1 94 ? 6.888 -1.561 -20.483 1.00 98.50 94 ALA A O 1
ATOM 713 N N . ILE A 1 95 ? 7.929 -1.122 -18.533 1.00 98.56 95 ILE A N 1
ATOM 714 C CA . ILE A 1 95 ? 6.729 -1.207 -17.695 1.00 98.56 95 ILE A CA 1
ATOM 715 C C . ILE A 1 95 ? 6.336 0.211 -17.296 1.00 98.56 95 ILE A C 1
ATOM 717 O O . ILE A 1 95 ? 7.200 1.023 -16.973 1.00 98.56 95 ILE A O 1
ATOM 721 N N . LYS A 1 96 ? 5.039 0.509 -17.393 1.00 98.00 96 LYS A N 1
ATOM 722 C CA . LYS A 1 96 ? 4.479 1.804 -17.012 1.00 98.00 96 LYS A CA 1
ATOM 723 C C . LYS A 1 96 ? 4.671 2.023 -15.506 1.00 98.00 96 LYS A C 1
ATOM 725 O O . LYS A 1 96 ? 4.409 1.094 -14.745 1.00 98.00 96 LYS A O 1
ATOM 730 N N . ASP A 1 97 ? 5.093 3.232 -15.146 1.00 93.62 97 ASP A N 1
ATOM 731 C CA . ASP A 1 97 ? 5.160 3.725 -13.764 1.00 93.62 97 ASP A CA 1
ATOM 732 C C . ASP A 1 97 ? 3.754 3.926 -13.168 1.00 93.62 97 ASP A C 1
ATOM 734 O O . ASP A 1 97 ? 2.893 4.532 -13.864 1.00 93.62 97 ASP A O 1
#

Radius of gyration: 24.64 Å; chains: 1; bounding box: 47×35×53 Å

pLDDT: mean 97.71, std 2.99, range [70.06, 98.69]